Protein AF-A0A1J3D364-F1 (afdb_monomer)

Secondary structure (DSSP, 8-state):
-BTTBPPPTT--GGGGTPPTT---------------------SSPPPPPP-----TTGGGGGEEE-TTT--EEE-SPPP-STTS---

Solvent-accessible surface area (backbone atoms only — not comparable to full-atom values): 6350 Å² total; per-residue (Å²): 60,51,98,90,40,78,80,64,93,91,64,58,59,66,83,70,69,59,56,90,91,64,80,73,48,86,80,78,81,74,83,76,73,70,76,75,76,75,79,81,81,67,93,60,81,78,81,80,76,90,72,91,79,86,67,80,72,61,72,60,78,41,54,48,72,41,91,88,74,75,45,79,43,76,74,65,84,69,52,86,52,99,90,40,61,90,121

pLDDT: mean 84.63, std 7.65, range [64.06, 95.5]

Sequence (87 aa):
IFAGKQLEDGRTLADYNIQKESTLHLVLRLAGAGKKRKKKNYTKPKKQKHKKKKVKLAVLKYYKVDPKTNKIQRLRTECNAPECGAG

Radius of gyration: 41.29 Å; Cα contacts (8 Å, |Δi|>4): 37; chains: 1; bounding box: 76×33×99 Å

Mean predicted aligned error: 16.61 Å

InterPro domains:
  IPR000626 Ubiquitin-like domain [PF00240] (1-30)
  IPR000626 Ubiquitin-like domain [PS50053] (1-33)
  IPR002906 Small ribosomal subunit protein eS31 [PF01599] (59-87)
  IPR029071 Ubiquitin-like domain superfamily [SSF54236] (1-50)
  IPR038582 Small ribosomal subunit protein eS31 eukaryotic superfamily [G3DSA:6.20.50.150] (36-87)
  IPR050158 Ubiquitin and ubiquitin-like [PTHR10666] (1-43)

Foldseek 3Di:
DAPPDDDDPPDDCVVVPNDPPDDDDDDDPDPPPPPPPPPDDDPDPDDDDDDDDDDPPPVCVQWDADPVPRDIDGNDDADPDPVGGDD

Structure (mmCIF, N/CA/C/O backbone):
data_AF-A0A1J3D364-F1
#
_entry.id   AF-A0A1J3D364-F1
#
loop_
_atom_site.group_PDB
_atom_site.id
_atom_site.type_symbol
_atom_site.label_atom_id
_atom_site.label_alt_id
_atom_site.label_comp_id
_atom_site.label_asym_id
_atom_site.label_entity_id
_atom_site.label_seq_id
_atom_site.pdbx_PDB_ins_code
_atom_site.Cartn_x
_atom_site.Cartn_y
_atom_site.Cartn_z
_atom_site.occupancy
_atom_site.B_iso_or_equiv
_atom_site.auth_seq_id
_atom_site.auth_comp_id
_atom_site.auth_asym_id
_atom_site.auth_atom_id
_atom_site.pdbx_PDB_model_num
ATOM 1 N N . ILE A 1 1 ? 35.508 -5.245 -42.345 1.00 85.88 1 ILE A N 1
ATOM 2 C CA . ILE A 1 1 ? 36.809 -5.444 -41.664 1.00 85.88 1 ILE A CA 1
ATOM 3 C C . ILE A 1 1 ? 37.518 -6.590 -42.360 1.00 85.88 1 ILE A C 1
ATOM 5 O O . ILE A 1 1 ? 36.895 -7.628 -42.567 1.00 85.88 1 ILE A O 1
ATOM 9 N N . PHE A 1 2 ? 38.777 -6.378 -42.732 1.00 87.38 2 PHE A N 1
ATOM 10 C CA . PHE A 1 2 ? 39.661 -7.382 -43.326 1.00 87.38 2 PHE A CA 1
ATOM 11 C C . PHE A 1 2 ? 40.996 -7.342 -42.580 1.00 87.38 2 PHE A C 1
ATOM 13 O O . PHE A 1 2 ? 41.483 -6.252 -42.283 1.00 87.38 2 PHE A O 1
ATOM 20 N N . ALA A 1 3 ? 41.543 -8.500 -42.198 1.00 86.88 3 ALA A N 1
ATOM 21 C CA . ALA A 1 3 ? 42.772 -8.601 -41.395 1.00 86.88 3 ALA A CA 1
ATOM 22 C C . ALA A 1 3 ? 42.805 -7.669 -40.154 1.00 86.88 3 ALA A C 1
ATOM 24 O O . ALA A 1 3 ? 43.823 -7.060 -39.836 1.00 86.88 3 A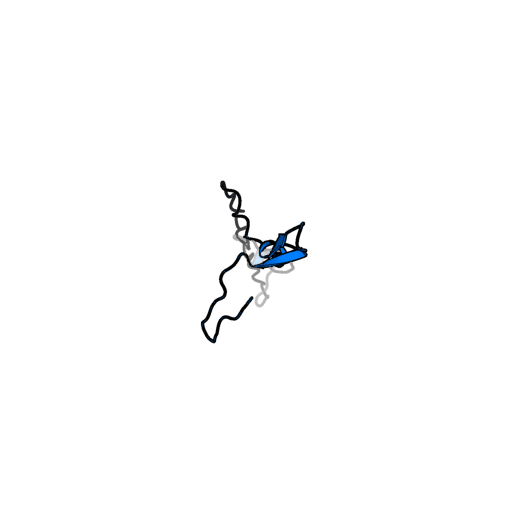LA A O 1
ATOM 25 N N . GLY A 1 4 ? 41.662 -7.490 -39.480 1.00 85.62 4 GLY A N 1
ATOM 26 C CA . GLY A 1 4 ? 41.541 -6.608 -38.309 1.00 85.62 4 GLY A CA 1
ATOM 27 C C . GLY A 1 4 ? 41.518 -5.101 -38.607 1.00 85.62 4 GLY A C 1
ATOM 28 O O . GLY A 1 4 ? 41.359 -4.311 -37.679 1.00 85.62 4 GLY A O 1
ATOM 29 N N . LYS A 1 5 ? 41.614 -4.679 -39.875 1.00 86.25 5 LYS A N 1
ATOM 30 C CA . LYS A 1 5 ? 41.534 -3.269 -40.284 1.00 86.25 5 LYS A CA 1
ATOM 31 C C . LYS A 1 5 ? 40.138 -2.910 -40.801 1.00 86.25 5 LYS A C 1
ATOM 33 O O . LYS A 1 5 ? 39.513 -3.658 -41.562 1.00 86.25 5 LYS A O 1
ATOM 38 N N . GLN A 1 6 ? 39.628 -1.758 -40.363 1.00 88.69 6 GLN A N 1
ATOM 39 C CA . GLN A 1 6 ? 38.433 -1.146 -40.941 1.00 88.69 6 GLN A CA 1
ATOM 40 C C . GLN A 1 6 ? 38.814 -0.517 -42.286 1.00 88.69 6 GLN A C 1
ATOM 42 O O . GLN A 1 6 ? 39.857 0.120 -42.394 1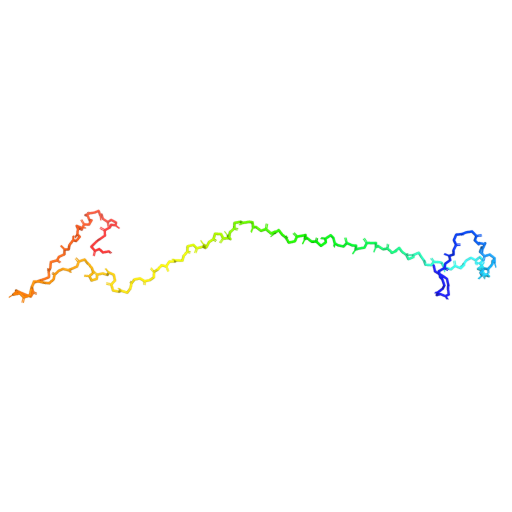.00 88.69 6 GLN A O 1
ATOM 47 N N . LEU A 1 7 ? 37.992 -0.751 -43.306 1.00 88.06 7 LEU A N 1
ATOM 48 C CA . LEU A 1 7 ? 38.185 -0.165 -44.629 1.00 88.06 7 LEU A CA 1
ATOM 49 C C . LEU A 1 7 ? 37.541 1.226 -44.652 1.00 88.06 7 LEU A C 1
ATOM 51 O O . LEU A 1 7 ? 36.513 1.427 -44.000 1.00 88.06 7 LEU A O 1
ATOM 55 N N . GLU A 1 8 ? 38.158 2.159 -45.370 1.00 88.56 8 GLU A N 1
ATOM 56 C CA . GLU A 1 8 ? 37.673 3.532 -45.540 1.00 88.56 8 GLU A CA 1
ATOM 57 C C . GLU A 1 8 ? 37.017 3.714 -46.913 1.00 88.56 8 GLU A C 1
ATOM 59 O O . GLU A 1 8 ? 37.452 3.113 -47.899 1.00 88.56 8 GLU A O 1
ATOM 64 N N . ASP A 1 9 ? 35.994 4.569 -46.980 1.00 83.81 9 ASP A N 1
ATOM 65 C CA . ASP A 1 9 ? 35.350 4.932 -48.242 1.00 83.81 9 ASP A CA 1
ATOM 66 C C . ASP A 1 9 ? 36.307 5.794 -49.081 1.00 83.81 9 ASP A C 1
ATOM 68 O O . ASP A 1 9 ? 36.859 6.782 -48.598 1.00 83.81 9 ASP A O 1
ATOM 72 N N . GLY A 1 10 ? 36.517 5.414 -50.344 1.00 86.19 10 GLY A N 1
ATOM 73 C CA . GLY A 1 10 ? 37.383 6.141 -51.284 1.00 86.19 10 GLY A CA 1
ATOM 74 C C . GLY A 1 10 ? 38.739 5.491 -51.576 1.00 86.19 10 GLY A C 1
ATOM 75 O O . GLY A 1 10 ? 39.480 6.011 -52.406 1.00 86.19 10 GLY A O 1
ATOM 76 N N . ARG A 1 11 ? 39.059 4.345 -50.961 1.00 86.81 11 ARG A N 1
ATOM 77 C CA . ARG A 1 11 ? 40.207 3.507 -51.355 1.00 86.81 11 ARG A CA 1
ATOM 78 C C . ARG A 1 11 ? 39.750 2.270 -52.118 1.00 86.81 11 ARG A C 1
ATOM 80 O O . ARG A 1 11 ? 38.682 1.718 -51.848 1.00 86.81 11 ARG A O 1
ATOM 87 N N . THR A 1 12 ? 40.555 1.829 -53.076 1.00 87.50 12 THR A N 1
ATOM 88 C CA . THR A 1 12 ? 40.255 0.636 -53.871 1.00 87.50 12 THR A CA 1
ATOM 89 C C . THR A 1 12 ? 40.599 -0.634 -53.089 1.00 87.50 12 THR A C 1
ATOM 91 O O . THR A 1 12 ? 41.441 -0.635 -52.193 1.00 87.50 12 THR A O 1
ATOM 94 N N . LEU A 1 13 ? 39.968 -1.762 -53.433 1.00 87.25 13 LEU A N 1
ATOM 95 C CA . LEU A 1 13 ? 40.287 -3.059 -52.815 1.00 87.25 13 LEU A CA 1
ATOM 96 C C . LEU A 1 13 ? 41.740 -3.496 -53.084 1.00 87.25 13 LEU A C 1
ATOM 98 O O . LEU A 1 13 ? 42.325 -4.216 -52.273 1.00 87.25 13 LEU A O 1
ATOM 102 N N . ALA A 1 14 ? 42.326 -3.024 -54.189 1.00 86.62 14 ALA A N 1
ATOM 103 C CA . ALA A 1 14 ? 43.721 -3.260 -54.539 1.00 86.62 14 ALA A CA 1
ATOM 104 C C . ALA A 1 14 ? 44.686 -2.576 -53.558 1.00 86.62 14 ALA A C 1
ATOM 106 O O . ALA A 1 14 ? 45.691 -3.178 -53.194 1.00 86.62 14 ALA A O 1
ATOM 107 N N . ASP A 1 15 ? 44.337 -1.395 -53.034 1.00 87.56 15 ASP A N 1
ATOM 108 C CA . ASP A 1 15 ? 45.160 -0.666 -52.050 1.00 87.56 15 ASP A CA 1
ATOM 109 C C . ASP A 1 15 ? 45.319 -1.432 -50.725 1.00 87.56 15 ASP A C 1
ATOM 111 O O . ASP A 1 15 ? 46.243 -1.187 -49.948 1.00 87.56 15 ASP A O 1
ATOM 115 N N . TYR A 1 16 ? 44.420 -2.384 -50.467 1.00 87.12 16 TYR A N 1
ATOM 116 C CA . TYR A 1 16 ? 44.456 -3.281 -49.315 1.00 87.12 16 TYR A CA 1
ATOM 117 C C . TYR A 1 16 ? 44.900 -4.708 -49.673 1.00 87.12 16 TYR A C 1
ATOM 119 O O . TYR A 1 16 ? 44.836 -5.589 -48.813 1.00 87.12 16 TYR A O 1
ATOM 127 N N . ASN A 1 17 ? 45.352 -4.942 -50.912 1.00 87.94 17 ASN A N 1
ATOM 128 C CA . ASN A 1 17 ? 45.742 -6.252 -51.443 1.00 87.94 17 ASN A CA 1
ATOM 129 C C . ASN A 1 17 ? 44.656 -7.331 -51.275 1.00 87.94 17 ASN A C 1
ATOM 131 O O . ASN A 1 17 ? 44.955 -8.496 -51.008 1.00 87.94 17 ASN A O 1
ATOM 135 N N . ILE A 1 18 ? 43.382 -6.952 -51.407 1.00 89.06 18 ILE A N 1
ATOM 136 C CA . ILE A 1 18 ? 42.267 -7.891 -51.262 1.00 89.06 18 ILE A CA 1
ATOM 137 C C . ILE A 1 18 ? 42.118 -8.676 -52.568 1.00 89.06 18 ILE A C 1
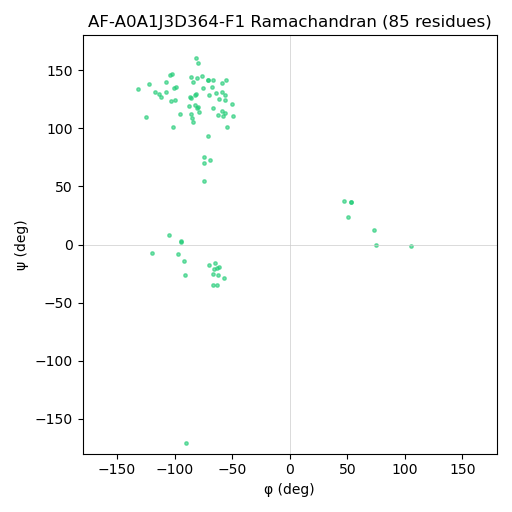ATOM 139 O O . ILE A 1 18 ? 41.850 -8.107 -53.627 1.00 89.06 18 ILE A O 1
ATOM 143 N N . GLN A 1 19 ? 42.290 -9.995 -52.490 1.00 90.94 19 GLN A N 1
ATOM 144 C CA . GLN A 1 19 ? 42.154 -10.894 -53.635 1.00 90.94 19 GLN A CA 1
ATOM 145 C C . GLN A 1 19 ? 40.686 -11.234 -53.907 1.00 90.94 19 GLN A C 1
ATOM 147 O O . GLN A 1 19 ? 39.824 -11.118 -53.027 1.00 90.94 19 GLN A O 1
ATOM 152 N N . LYS A 1 20 ? 40.406 -11.701 -55.130 1.00 87.69 20 LYS A N 1
ATOM 153 C CA . LYS A 1 20 ? 39.109 -12.310 -55.452 1.00 87.69 20 LYS A CA 1
ATOM 154 C C . LYS A 1 20 ? 38.847 -13.456 -54.465 1.00 87.69 20 LYS A C 1
ATOM 156 O O . LYS A 1 20 ? 39.782 -14.139 -54.073 1.00 87.69 20 LYS A O 1
ATOM 161 N N . GLU A 1 21 ? 37.592 -13.596 -54.036 1.00 87.94 21 GLU A N 1
ATOM 162 C CA . GLU A 1 21 ? 37.133 -14.604 -53.055 1.00 87.94 21 GLU A CA 1
ATOM 163 C C . GLU A 1 21 ? 37.546 -14.365 -51.589 1.00 87.94 21 GLU A C 1
ATOM 165 O O . GLU A 1 21 ? 37.333 -15.214 -50.727 1.00 87.94 21 GLU A O 1
ATOM 170 N N . SER A 1 22 ? 38.057 -13.180 -51.254 1.00 89.50 22 SER A N 1
ATOM 171 C CA . SER A 1 22 ? 38.312 -12.822 -49.852 1.00 89.50 22 SER A CA 1
ATOM 172 C C . SER A 1 22 ? 37.014 -12.579 -49.065 1.00 89.50 22 SER A C 1
ATOM 174 O O . SER A 1 22 ? 36.078 -11.945 -49.555 1.00 89.50 22 SER A O 1
ATOM 176 N N . THR A 1 23 ? 36.970 -13.004 -47.800 1.00 88.62 23 THR A N 1
ATOM 177 C CA . THR A 1 23 ? 35.819 -12.783 -46.908 1.00 88.62 23 THR A CA 1
ATOM 178 C C . THR A 1 23 ? 35.908 -11.438 -46.190 1.00 88.62 23 THR A C 1
ATOM 180 O O . THR A 1 23 ? 36.895 -11.151 -45.507 1.00 88.62 23 THR A O 1
ATOM 183 N N . LEU A 1 24 ? 34.854 -10.625 -46.277 1.00 90.19 24 LEU A N 1
ATOM 184 C CA . LEU A 1 24 ? 34.766 -9.330 -45.601 1.00 90.19 24 LEU A CA 1
ATOM 185 C C . LEU A 1 24 ? 33.712 -9.365 -44.490 1.00 90.19 24 LEU A C 1
ATOM 187 O O . LEU A 1 24 ? 32.552 -9.685 -44.732 1.00 90.19 24 LEU A O 1
ATOM 191 N N . HIS A 1 25 ? 34.094 -8.972 -43.271 1.00 87.62 25 HIS A N 1
ATOM 192 C CA . HIS A 1 25 ? 33.146 -8.870 -42.159 1.00 87.62 25 HIS A CA 1
ATOM 193 C C . HIS A 1 25 ? 32.478 -7.495 -42.127 1.00 87.62 25 HIS A C 1
ATOM 195 O O . HIS A 1 25 ? 33.152 -6.477 -41.926 1.00 87.62 25 HIS A O 1
ATOM 201 N N . LEU A 1 26 ? 31.155 -7.460 -42.269 1.00 85.12 26 LEU A N 1
ATOM 202 C CA . LEU A 1 26 ? 30.359 -6.255 -42.062 1.00 85.12 26 LEU A CA 1
ATOM 203 C C . LEU A 1 26 ? 30.048 -6.099 -40.565 1.00 85.12 26 LEU A C 1
ATOM 205 O O . LEU A 1 26 ? 29.219 -6.820 -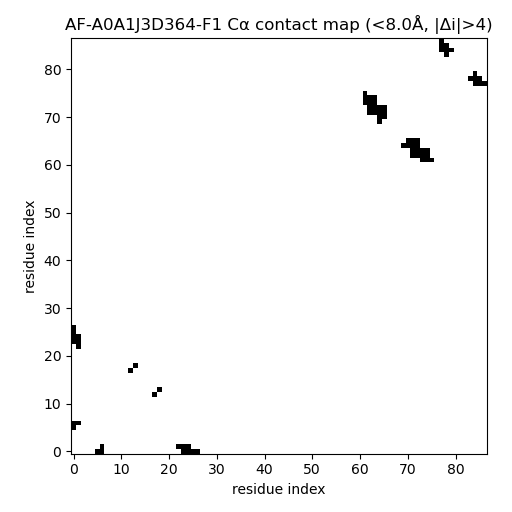40.019 1.00 85.12 26 LEU A O 1
ATOM 209 N N . VAL A 1 27 ? 30.724 -5.164 -39.891 1.00 81.31 27 VAL A N 1
ATOM 210 C CA . VAL A 1 27 ? 30.477 -4.864 -38.470 1.00 81.31 27 VAL A CA 1
ATOM 211 C C . VAL A 1 27 ? 29.640 -3.597 -38.368 1.00 81.31 27 VAL A C 1
ATOM 213 O O . VAL A 1 27 ? 30.149 -2.484 -38.493 1.00 81.31 27 VAL A O 1
ATOM 216 N N . LEU A 1 28 ? 28.340 -3.769 -38.137 1.00 80.06 28 LEU A N 1
ATOM 217 C CA . LEU A 1 28 ? 27.417 -2.666 -37.895 1.00 80.06 28 LEU A CA 1
ATOM 218 C C . LEU A 1 28 ? 27.568 -2.192 -36.444 1.00 80.06 28 LEU A C 1
ATOM 220 O O . LEU A 1 28 ? 27.234 -2.916 -35.505 1.00 80.06 28 LEU A O 1
ATOM 224 N N . ARG A 1 29 ? 28.055 -0.962 -36.240 1.00 73.75 29 ARG A N 1
ATOM 225 C CA . ARG A 1 29 ? 27.992 -0.309 -34.925 1.00 73.75 29 ARG A CA 1
ATOM 226 C C . ARG A 1 29 ? 26.536 0.060 -34.657 1.00 73.75 29 ARG A C 1
ATOM 228 O O . ARG A 1 29 ? 26.073 1.119 -35.070 1.00 73.75 29 ARG A O 1
ATOM 235 N N . LEU A 1 30 ? 25.803 -0.813 -33.972 1.00 71.31 30 LEU A N 1
ATOM 236 C CA . LEU A 1 30 ? 24.492 -0.451 -33.446 1.00 71.31 30 LEU A CA 1
ATOM 237 C C . LEU A 1 30 ? 24.698 0.686 -32.440 1.00 71.31 30 LEU A C 1
ATOM 239 O O . LEU A 1 30 ? 25.293 0.487 -31.380 1.00 71.31 30 LEU A O 1
ATOM 243 N N . ALA A 1 31 ? 24.223 1.887 -32.777 1.00 69.06 31 ALA A N 1
ATOM 244 C CA . ALA A 1 31 ? 24.169 3.026 -31.868 1.00 69.06 31 ALA A CA 1
ATOM 245 C C . ALA A 1 31 ? 23.116 2.751 -30.781 1.00 69.06 31 ALA A C 1
ATOM 247 O O . ALA A 1 31 ? 22.020 3.309 -30.768 1.00 69.06 31 ALA A O 1
ATOM 248 N N . GLY A 1 32 ? 23.447 1.845 -29.863 1.00 67.19 32 GLY A N 1
ATOM 249 C CA . GLY A 1 32 ? 22.655 1.482 -28.698 1.00 67.19 32 GLY A CA 1
ATOM 250 C C . GLY A 1 32 ? 22.716 2.562 -27.627 1.00 67.19 32 GLY A C 1
ATOM 251 O O . GLY A 1 32 ? 23.045 2.282 -26.477 1.00 67.19 32 GLY A O 1
ATOM 252 N N . ALA A 1 33 ? 22.391 3.807 -27.973 1.00 64.06 33 ALA A N 1
ATOM 253 C CA . ALA A 1 33 ? 22.066 4.813 -26.976 1.00 64.06 33 ALA A CA 1
ATOM 254 C C . ALA A 1 33 ? 20.668 4.484 -26.440 1.00 64.06 33 ALA A C 1
ATOM 256 O O . ALA A 1 33 ? 19.672 5.110 -26.809 1.00 64.06 33 ALA A O 1
ATOM 257 N N . GLY A 1 34 ? 20.587 3.452 -25.591 1.00 71.50 34 GLY A N 1
ATOM 258 C CA . GLY A 1 34 ? 19.388 3.145 -24.826 1.00 71.50 34 GLY A CA 1
ATOM 259 C C . GLY A 1 34 ? 18.942 4.435 -24.158 1.00 71.50 34 GLY A C 1
ATOM 260 O O . GLY A 1 34 ? 19.665 4.973 -23.317 1.00 71.50 34 GLY A O 1
ATOM 261 N N . LYS A 1 35 ? 17.811 4.990 -24.612 1.00 67.81 35 LYS A N 1
ATOM 262 C CA . LYS A 1 35 ? 17.308 6.288 -24.158 1.00 67.81 35 LYS A CA 1
ATOM 263 C C . LYS A 1 35 ? 17.197 6.222 -22.638 1.00 67.81 35 LYS A C 1
ATOM 265 O O . LYS A 1 35 ? 16.257 5.623 -22.114 1.00 67.81 35 LYS A O 1
ATOM 270 N N . LYS A 1 36 ? 18.174 6.797 -21.922 1.00 67.75 36 LYS A N 1
ATOM 271 C CA . LYS A 1 36 ? 18.170 6.835 -20.458 1.00 67.75 36 LYS A CA 1
ATOM 27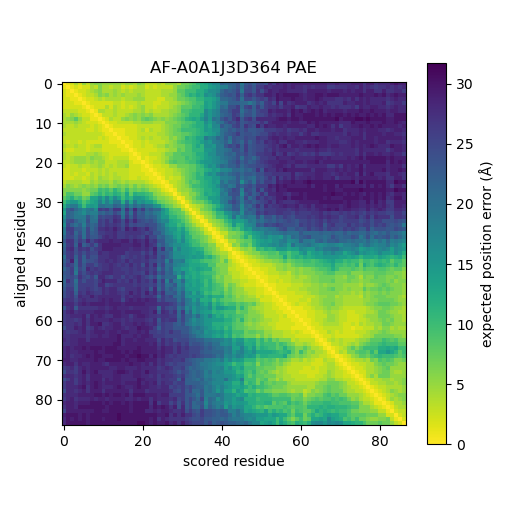2 C C . LYS A 1 36 ? 16.860 7.500 -20.061 1.00 67.75 36 LYS A C 1
ATOM 274 O O . LYS A 1 36 ? 16.634 8.666 -20.386 1.00 67.75 36 LYS A O 1
ATOM 279 N N . ARG A 1 37 ? 15.959 6.743 -19.425 1.00 69.44 37 ARG A N 1
ATOM 280 C CA . ARG A 1 37 ? 14.665 7.273 -18.980 1.00 69.44 37 ARG A CA 1
ATOM 281 C C . ARG A 1 37 ? 14.970 8.442 -18.053 1.00 69.44 37 ARG A C 1
ATOM 283 O O . ARG A 1 37 ? 15.511 8.239 -16.968 1.00 69.44 37 ARG A O 1
ATOM 290 N N . LYS A 1 38 ? 14.662 9.667 -18.493 1.00 72.00 38 LYS A N 1
ATOM 291 C CA . LYS A 1 38 ? 14.837 10.857 -17.659 1.00 72.00 38 LYS A CA 1
ATOM 292 C C . LYS A 1 38 ? 14.043 10.642 -16.371 1.00 72.00 38 LYS A C 1
ATOM 294 O O . LYS A 1 38 ? 12.846 10.348 -16.414 1.00 72.00 38 LYS A O 1
ATOM 299 N N . LYS A 1 39 ? 14.723 10.749 -15.227 1.00 73.62 39 LYS A N 1
ATOM 300 C CA . LYS A 1 39 ? 14.095 10.680 -13.906 1.00 73.62 39 LYS A CA 1
ATOM 301 C C . LYS A 1 39 ? 13.054 11.796 -13.839 1.00 73.62 39 LYS A C 1
ATOM 303 O O . LYS A 1 39 ? 13.407 12.968 -13.915 1.00 73.62 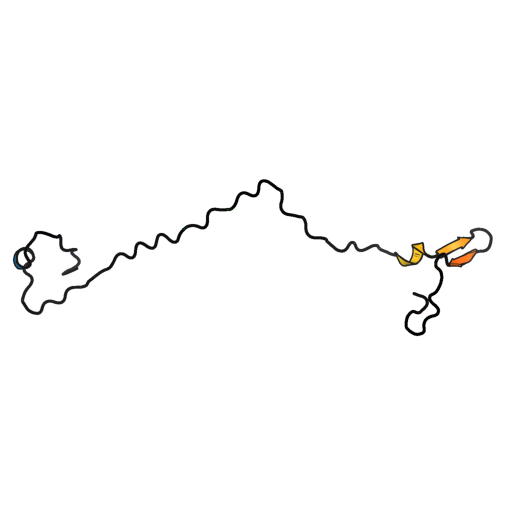39 LYS A O 1
ATOM 308 N N . LYS A 1 40 ? 11.771 11.438 -13.741 1.00 72.81 40 LYS A N 1
ATOM 309 C CA . LYS A 1 40 ? 10.711 12.431 -13.541 1.00 72.81 40 LYS A CA 1
ATOM 310 C C . LYS A 1 40 ? 10.908 13.049 -12.158 1.00 72.81 40 LYS A C 1
ATOM 312 O O . LYS A 1 40 ? 10.849 12.329 -11.161 1.00 72.81 40 LYS A O 1
ATOM 317 N N . ASN A 1 41 ? 11.173 14.353 -12.110 1.00 73.75 41 ASN A N 1
ATOM 318 C CA . ASN A 1 41 ? 11.196 15.098 -10.861 1.00 73.75 41 ASN A CA 1
ATOM 319 C C . ASN A 1 41 ? 9.759 15.517 -10.539 1.00 73.75 41 ASN A C 1
ATOM 321 O O . ASN A 1 41 ? 9.172 16.327 -11.254 1.00 73.75 41 ASN A O 1
ATOM 325 N N . TYR A 1 42 ? 9.158 14.897 -9.526 1.00 76.38 42 TYR A N 1
ATOM 326 C CA . TYR A 1 42 ? 7.802 15.236 -9.107 1.00 76.38 42 TYR A CA 1
ATOM 327 C C . TYR A 1 42 ? 7.871 16.466 -8.203 1.00 76.38 42 TYR A C 1
ATOM 329 O O . TYR A 1 42 ? 8.508 16.419 -7.156 1.00 76.38 42 TYR A O 1
ATOM 337 N N . THR A 1 43 ? 7.202 17.552 -8.592 1.00 82.25 43 THR A N 1
ATOM 338 C CA . THR A 1 43 ? 7.098 18.778 -7.778 1.00 82.25 43 THR A CA 1
ATOM 339 C C . THR A 1 43 ? 6.293 18.557 -6.500 1.00 82.25 43 THR A C 1
ATOM 341 O O . THR A 1 43 ? 6.496 19.244 -5.506 1.00 82.25 43 THR A O 1
ATOM 344 N N . LYS A 1 44 ? 5.388 17.570 -6.512 1.00 84.12 44 LYS A N 1
ATOM 345 C CA . LYS A 1 44 ? 4.594 17.169 -5.352 1.00 84.12 44 LYS A CA 1
ATOM 346 C C . LYS A 1 44 ? 5.194 15.914 -4.720 1.00 84.12 44 LYS A C 1
ATOM 348 O O . LYS A 1 44 ? 5.496 14.961 -5.451 1.00 84.12 44 LYS A O 1
ATOM 353 N N . PRO A 1 45 ? 5.330 15.868 -3.383 1.00 84.56 45 PRO A N 1
ATOM 354 C CA . PRO A 1 45 ? 5.803 14.673 -2.710 1.00 84.56 45 PRO A CA 1
ATOM 355 C C . PRO A 1 45 ? 4.868 13.508 -3.032 1.00 84.56 45 PRO A C 1
ATOM 357 O O . PRO A 1 45 ? 3.643 13.643 -3.088 1.00 84.56 45 PRO A O 1
ATOM 360 N N . LYS A 1 46 ? 5.462 12.339 -3.268 1.00 83.88 46 LYS A N 1
ATOM 361 C CA . LYS A 1 46 ? 4.716 11.118 -3.561 1.00 83.88 46 LYS A CA 1
ATOM 362 C C . LYS A 1 46 ? 3.733 10.839 -2.422 1.00 83.88 46 LYS A C 1
ATOM 364 O O . LYS A 1 46 ? 4.137 10.791 -1.261 1.00 83.88 46 LYS A O 1
ATOM 369 N N . LYS A 1 47 ? 2.457 10.617 -2.763 1.00 89.06 47 LYS A N 1
ATOM 370 C CA . LYS A 1 47 ? 1.396 10.300 -1.795 1.00 89.06 47 LYS A CA 1
ATOM 371 C C . LYS A 1 47 ? 1.849 9.158 -0.883 1.00 89.06 47 LYS A C 1
ATOM 373 O O . LYS A 1 47 ? 2.145 8.059 -1.362 1.00 89.06 47 LYS A O 1
A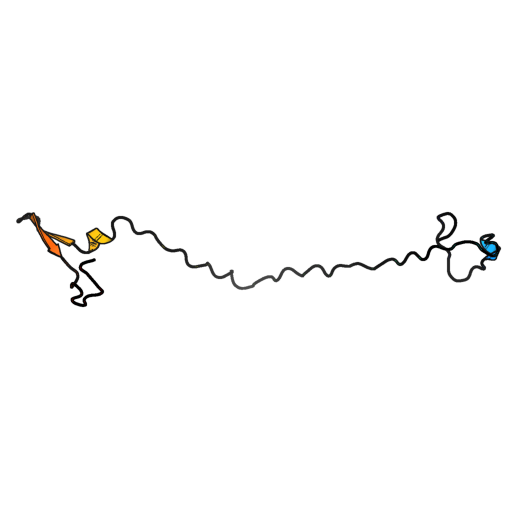TOM 378 N N . GLN A 1 48 ? 1.885 9.413 0.423 1.00 90.31 48 GLN A N 1
ATOM 379 C CA . GLN A 1 48 ? 2.127 8.359 1.400 1.00 90.31 48 GLN A CA 1
ATOM 380 C C . GLN A 1 48 ? 0.971 7.357 1.343 1.00 90.31 48 GLN A C 1
ATOM 382 O O . GLN A 1 48 ? -0.204 7.732 1.342 1.00 90.31 48 GLN A O 1
ATOM 387 N N . LYS A 1 49 ? 1.303 6.068 1.253 1.00 93.69 49 LYS A N 1
ATOM 388 C CA . LYS A 1 49 ? 0.294 5.007 1.249 1.00 93.69 49 LYS A CA 1
ATOM 389 C C . LYS A 1 49 ? -0.316 4.877 2.643 1.00 93.69 49 LYS A C 1
ATOM 391 O O . LYS A 1 49 ? 0.401 4.949 3.640 1.00 93.69 49 LYS A O 1
ATOM 396 N N . HIS A 1 50 ? -1.625 4.636 2.698 1.00 95.50 50 HIS A N 1
ATOM 397 C CA . HIS A 1 50 ? -2.306 4.335 3.950 1.00 95.50 50 HIS A CA 1
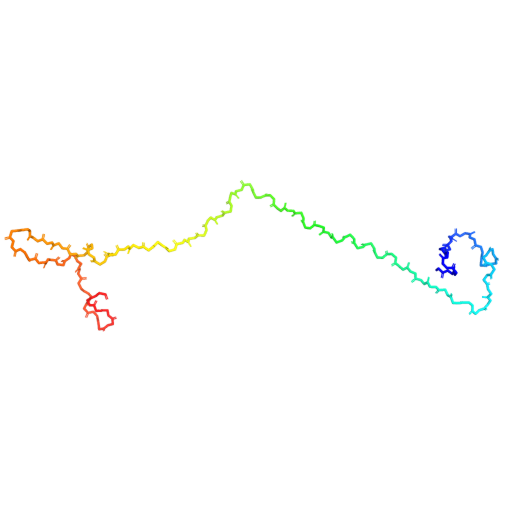ATOM 398 C C . HIS A 1 50 ? -1.691 3.087 4.595 1.00 95.50 50 HIS A C 1
ATOM 400 O O . HIS A 1 50 ? -1.519 2.055 3.943 1.00 95.50 50 HIS A O 1
ATOM 406 N N . LYS A 1 51 ? -1.384 3.185 5.887 1.00 93.81 51 LYS A N 1
ATOM 407 C CA . LYS A 1 51 ? -0.950 2.063 6.719 1.00 93.81 51 LYS A CA 1
ATOM 408 C C . LYS A 1 51 ? -2.029 1.811 7.767 1.00 93.81 51 LYS A C 1
ATOM 410 O O . LYS A 1 51 ? -2.437 2.745 8.454 1.00 93.81 51 LYS A O 1
ATOM 415 N N . LYS A 1 52 ? -2.474 0.556 7.906 1.00 95.12 52 LYS A N 1
ATOM 416 C CA . LYS A 1 52 ? -3.421 0.167 8.962 1.00 95.12 52 LYS A CA 1
ATOM 417 C C . LYS A 1 52 ? -2.775 0.422 10.329 1.00 95.12 52 LYS A C 1
ATOM 419 O O . LYS A 1 52 ? -1.681 -0.075 10.595 1.00 95.12 52 LYS A O 1
ATOM 424 N N . LYS A 1 53 ? -3.445 1.189 11.190 1.00 93.38 53 LYS A N 1
ATOM 425 C CA . LYS A 1 53 ? -3.005 1.432 12.571 1.00 93.38 53 LYS A CA 1
ATOM 426 C C . LYS A 1 53 ? -3.522 0.304 13.466 1.00 93.38 53 LYS A C 1
ATOM 428 O O . LYS A 1 53 ? -4.721 0.044 13.483 1.00 93.38 53 LYS A O 1
ATOM 433 N N . LYS A 1 54 ? -2.633 -0.359 14.210 1.00 93.75 54 LYS A N 1
ATOM 434 C CA . LYS A 1 54 ? -3.019 -1.360 15.217 1.00 93.75 54 LYS A CA 1
ATOM 435 C C . LYS A 1 54 ? -3.312 -0.650 16.538 1.00 93.75 54 LYS A C 1
ATOM 437 O O . LYS A 1 54 ? -2.398 -0.109 17.153 1.00 93.75 54 LYS A O 1
ATOM 442 N N . VAL A 1 55 ? -4.573 -0.649 16.965 1.00 93.75 55 VAL A N 1
ATOM 443 C CA . VAL A 1 55 ? -4.984 -0.114 18.271 1.00 93.75 55 VAL A CA 1
ATOM 444 C C . VAL A 1 55 ? -5.051 -1.274 19.257 1.00 93.75 55 VAL A C 1
ATOM 446 O O . VAL A 1 55 ? -5.887 -2.163 19.113 1.00 93.75 55 VAL A O 1
ATOM 449 N N . LYS A 1 56 ? -4.146 -1.287 20.240 1.00 94.12 56 LYS A N 1
ATOM 450 C CA . LYS A 1 56 ? -4.139 -2.309 21.295 1.00 94.12 56 LYS A CA 1
ATOM 451 C C . LYS A 1 56 ? -5.381 -2.151 22.172 1.00 94.12 56 LYS A C 1
ATOM 453 O O . LYS A 1 56 ? -5.785 -1.026 22.455 1.00 94.12 56 LYS A O 1
ATOM 458 N N . LEU A 1 57 ? -5.962 -3.278 22.587 1.00 91.69 57 LEU A N 1
ATOM 459 C CA . LEU A 1 57 ? -7.103 -3.334 23.510 1.00 91.69 57 LEU A CA 1
ATOM 460 C C . LEU A 1 57 ? -8.298 -2.462 23.076 1.00 91.69 57 LEU A C 1
ATOM 462 O O . LEU A 1 57 ? -8.991 -1.882 23.906 1.00 91.69 57 LEU A O 1
ATOM 466 N N . ALA A 1 58 ? -8.561 -2.373 21.767 1.00 90.56 58 ALA A N 1
ATOM 467 C CA . ALA A 1 58 ? -9.652 -1.554 21.232 1.00 90.56 58 ALA A CA 1
ATOM 468 C C . ALA A 1 58 ? -11.032 -1.922 21.814 1.00 90.56 58 ALA A C 1
ATOM 470 O O . ALA A 1 58 ? -11.883 -1.049 21.943 1.00 90.56 58 ALA A O 1
ATOM 471 N N . VAL A 1 59 ? -11.217 -3.185 22.209 1.00 88.50 59 VAL A N 1
ATOM 472 C CA . VAL A 1 59 ? -12.448 -3.722 22.810 1.00 88.50 59 VAL A CA 1
ATOM 473 C C . VAL A 1 59 ? -12.779 -3.064 24.153 1.00 88.50 59 VAL A C 1
ATOM 475 O O . VAL A 1 59 ? -13.948 -2.815 24.433 1.00 88.50 59 VAL A O 1
ATOM 478 N N . LEU A 1 60 ? -11.773 -2.705 24.958 1.00 89.69 60 LEU A N 1
ATOM 479 C CA . LEU A 1 60 ? -11.996 -2.098 26.278 1.00 89.69 60 LEU A CA 1
ATOM 480 C C . LEU A 1 60 ? -12.654 -0.717 26.191 1.00 89.69 60 LEU A C 1
ATOM 482 O O . LEU A 1 60 ? -13.296 -0.287 27.141 1.00 89.69 60 LEU A O 1
ATOM 486 N N . LYS A 1 61 ? -12.565 -0.044 25.037 1.00 89.12 61 LYS A N 1
ATOM 487 C CA . LYS A 1 61 ? -13.242 1.241 24.807 1.00 89.12 61 LYS A CA 1
ATOM 488 C C . LYS A 1 61 ? -14.768 1.135 24.825 1.00 89.12 61 LYS A C 1
ATOM 490 O O . LYS A 1 61 ? -15.431 2.162 24.898 1.00 89.12 61 LYS A O 1
ATOM 495 N N . TYR A 1 62 ? -15.322 -0.072 24.713 1.00 89.75 62 TYR A N 1
ATOM 496 C CA . TYR A 1 62 ? -16.767 -0.300 24.675 1.00 89.75 62 TYR A CA 1
ATOM 497 C C . TYR A 1 62 ? -17.365 -0.631 26.042 1.00 89.75 62 TYR A C 1
ATOM 499 O O . TYR A 1 62 ? -18.566 -0.870 26.119 1.00 89.75 62 TYR A O 1
ATOM 507 N N . TYR A 1 63 ? -16.559 -0.643 27.105 1.00 90.94 63 TYR A N 1
ATOM 508 C CA . TYR A 1 63 ? -17.002 -0.989 28.449 1.00 90.94 63 TYR A CA 1
ATOM 509 C C . TYR A 1 63 ? -16.724 0.155 29.420 1.00 90.94 63 TYR A C 1
ATOM 511 O O . TYR A 1 63 ? -15.653 0.762 29.391 1.00 90.94 63 TYR A O 1
ATOM 519 N N . LYS A 1 64 ? -17.681 0.430 30.305 1.00 91.00 64 LYS A N 1
ATOM 520 C CA . LYS A 1 64 ? -17.522 1.3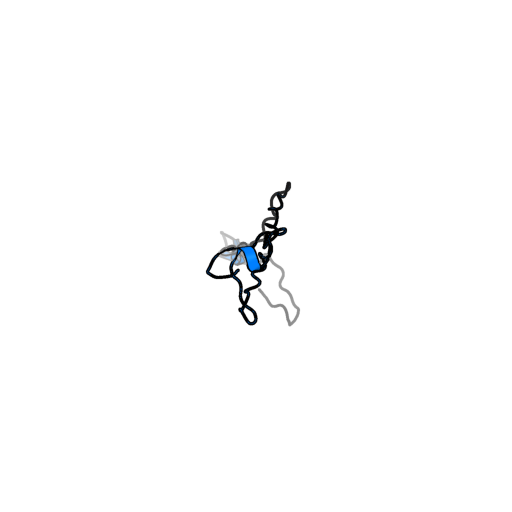41 31.439 1.00 91.00 64 LYS A CA 1
ATOM 521 C C . LYS A 1 64 ? -17.688 0.547 32.729 1.00 91.00 64 LYS A C 1
ATOM 523 O O . LYS A 1 64 ? -18.637 -0.220 32.853 1.00 91.00 64 LYS A O 1
ATOM 528 N N . VAL A 1 65 ? -16.758 0.716 33.664 1.00 91.12 65 VAL A N 1
ATOM 529 C CA . VAL A 1 65 ? -16.816 0.074 34.982 1.00 91.12 65 VAL A CA 1
ATOM 530 C C . VAL A 1 65 ? -17.253 1.114 35.998 1.00 91.12 65 VAL A C 1
ATOM 532 O O . VAL A 1 65 ? -16.618 2.164 36.118 1.00 91.12 65 VAL A O 1
ATOM 535 N N . ASP A 1 66 ? -18.332 0.832 36.716 1.00 90.00 66 ASP A N 1
ATOM 536 C CA . ASP A 1 66 ? -18.784 1.692 37.802 1.00 90.00 66 ASP A CA 1
ATOM 537 C C . ASP A 1 66 ? -17.956 1.400 39.067 1.00 90.00 66 ASP A C 1
ATOM 539 O O . ASP A 1 66 ? -18.031 0.292 39.604 1.00 90.00 66 ASP A O 1
ATOM 543 N N . PRO A 1 67 ? -17.196 2.372 39.603 1.00 87.69 67 PRO A N 1
ATOM 544 C CA . PRO A 1 67 ? -16.230 2.120 40.679 1.00 87.69 67 PRO A CA 1
ATOM 545 C C . PRO A 1 67 ? -16.878 1.783 42.027 1.00 87.69 67 PRO A C 1
ATOM 547 O O . PRO A 1 67 ? -16.220 1.265 42.920 1.00 87.69 67 PRO A O 1
ATOM 550 N N . LYS A 1 68 ? -18.167 2.093 42.197 1.00 88.44 68 LYS A N 1
ATOM 551 C CA . LYS A 1 68 ? -18.904 1.859 43.449 1.00 88.44 68 LYS A CA 1
ATOM 552 C C . LYS A 1 68 ? -19.596 0.500 43.489 1.00 88.44 68 LYS A C 1
ATOM 554 O O . LYS A 1 68 ? -19.864 -0.018 44.563 1.00 88.44 68 LYS A O 1
ATOM 559 N N . THR A 1 69 ? -19.935 -0.046 42.327 1.00 86.19 69 THR A N 1
ATOM 560 C CA . THR A 1 69 ? -20.772 -1.247 42.209 1.00 86.19 69 THR A CA 1
ATOM 561 C C . THR A 1 69 ? -20.050 -2.386 41.499 1.00 86.19 69 THR A C 1
ATOM 563 O O . THR A 1 69 ? -20.592 -3.486 41.439 1.00 86.19 69 THR A O 1
ATOM 566 N N . ASN A 1 70 ? -18.850 -2.134 40.956 1.00 85.75 70 ASN A N 1
ATOM 567 C CA . ASN A 1 70 ? -18.069 -3.056 40.126 1.00 85.75 70 ASN A CA 1
ATOM 568 C C . ASN A 1 70 ? -18.872 -3.666 38.966 1.00 85.75 70 ASN A C 1
ATOM 570 O O . ASN A 1 70 ? -18.538 -4.729 38.446 1.00 85.75 70 ASN A O 1
ATOM 574 N N . LYS A 1 71 ? -19.940 -2.984 38.541 1.00 90.00 71 LYS A N 1
ATOM 575 C CA . LYS A 1 71 ? -20.760 -3.400 37.408 1.00 90.00 71 LYS A CA 1
ATOM 576 C C . LYS A 1 71 ? -20.122 -2.909 36.116 1.00 90.00 71 LYS A C 1
ATOM 578 O O . LYS A 1 71 ? -19.614 -1.790 36.040 1.00 90.00 71 LYS A O 1
ATOM 583 N N . ILE A 1 72 ? -20.164 -3.766 35.103 1.00 89.25 72 ILE A N 1
ATOM 584 C CA . ILE A 1 72 ? -19.670 -3.469 33.762 1.00 89.25 72 ILE A CA 1
ATOM 585 C C . ILE A 1 72 ? -20.865 -3.091 32.887 1.00 89.25 72 ILE A C 1
ATOM 587 O O . ILE A 1 72 ? -21.806 -3.868 32.746 1.00 89.25 72 ILE A O 1
ATOM 591 N N . GLN A 1 73 ? -20.804 -1.914 32.273 1.00 88.25 73 GLN A N 1
ATOM 592 C CA . GLN A 1 73 ? -21.796 -1.425 31.320 1.00 88.25 73 GLN A CA 1
ATOM 593 C C . GLN A 1 73 ? -21.221 -1.450 29.899 1.00 88.25 73 GLN A C 1
ATOM 595 O O . GLN A 1 73 ? -20.115 -0.954 29.667 1.00 88.25 73 GLN A O 1
ATOM 600 N N . ARG A 1 74 ? -21.969 -2.007 28.939 1.00 88.88 74 ARG A N 1
ATOM 601 C CA . ARG A 1 74 ? -21.645 -1.945 27.504 1.00 88.88 74 ARG A CA 1
ATOM 602 C C . ARG A 1 74 ? -22.101 -0.606 26.923 1.00 88.88 74 ARG A C 1
ATOM 604 O O . ARG A 1 74 ? -23.244 -0.208 27.101 1.00 88.88 74 ARG A O 1
ATOM 611 N N . LEU A 1 75 ? -21.201 0.079 26.219 1.00 87.50 75 LEU A N 1
ATOM 612 C CA . LEU A 1 75 ? -21.444 1.397 25.616 1.00 87.50 75 LEU A CA 1
ATOM 613 C C . LEU A 1 75 ? -21.961 1.323 24.173 1.00 87.50 75 LEU A C 1
ATOM 615 O O . LEU A 1 75 ? -22.396 2.334 23.629 1.00 87.50 75 LEU A O 1
ATOM 619 N N . ARG A 1 76 ? -21.868 0.157 23.525 1.00 86.50 76 ARG A N 1
ATOM 620 C CA . ARG A 1 76 ? -22.320 -0.046 22.145 1.00 86.50 76 ARG A CA 1
ATOM 621 C C . ARG A 1 76 ? -23.594 -0.874 22.102 1.00 86.50 76 ARG A C 1
ATOM 623 O O . ARG A 1 76 ? -23.707 -1.860 22.820 1.00 86.50 76 ARG A O 1
ATOM 630 N N . THR A 1 77 ? -24.500 -0.479 21.214 1.00 84.00 77 THR A N 1
ATOM 631 C CA . THR A 1 77 ? -25.697 -1.243 20.863 1.00 84.00 77 THR A CA 1
ATOM 632 C C . THR A 1 77 ? -25.302 -2.520 20.132 1.00 84.00 77 THR A C 1
ATOM 634 O O . THR A 1 77 ? -24.444 -2.491 19.246 1.00 84.00 77 THR A O 1
ATOM 637 N N . GLU A 1 78 ? -25.927 -3.629 20.512 1.00 84.38 78 GLU A N 1
ATOM 638 C CA . GLU A 1 78 ? -25.741 -4.920 19.858 1.00 84.38 78 GLU A CA 1
ATOM 639 C C . GLU A 1 78 ? -26.593 -4.995 18.591 1.00 84.38 78 GLU A C 1
ATOM 641 O O . GLU A 1 78 ? -27.689 -4.440 18.511 1.00 84.38 78 GLU A O 1
ATOM 646 N N . CYS A 1 79 ? -26.036 -5.635 17.569 1.00 85.75 79 CYS A N 1
ATOM 647 C CA . CYS A 1 79 ? -26.724 -5.876 16.315 1.00 85.75 79 CYS A CA 1
ATOM 648 C C . CYS A 1 79 ? -27.601 -7.122 16.495 1.00 85.75 79 CYS A C 1
ATOM 650 O O . CYS A 1 79 ? -27.114 -8.145 16.958 1.00 85.75 79 CYS A O 1
ATOM 652 N N . ASN A 1 80 ? -28.889 -7.032 16.156 1.00 84.12 80 ASN A N 1
ATOM 653 C CA . ASN A 1 80 ? -29.839 -8.141 16.326 1.00 84.12 80 ASN A CA 1
ATOM 654 C C . ASN A 1 80 ? -29.992 -8.993 15.057 1.00 84.12 80 ASN A C 1
ATOM 656 O O . ASN A 1 80 ? -30.843 -9.881 15.016 1.00 84.12 80 ASN A O 1
ATOM 660 N N . ALA A 1 81 ? -29.240 -8.700 13.991 1.00 88.94 81 ALA A N 1
ATOM 661 C CA . ALA A 1 81 ? -29.344 -9.485 12.769 1.00 88.94 81 ALA A CA 1
ATOM 662 C C . ALA A 1 81 ? -28.615 -10.827 12.953 1.00 88.94 81 ALA A C 1
ATOM 664 O O . ALA A 1 81 ? -27.566 -10.869 13.592 1.00 88.94 81 ALA A O 1
ATOM 665 N N . PRO A 1 82 ? -29.114 -11.919 12.352 1.00 83.25 82 PRO A N 1
ATOM 666 C CA . PRO A 1 82 ? -28.539 -13.252 12.538 1.00 83.25 82 PRO A CA 1
ATOM 667 C C . PRO A 1 82 ? -27.080 -13.368 12.061 1.00 83.25 82 PRO A C 1
ATOM 669 O O . PRO A 1 82 ? -26.367 -14.266 12.496 1.00 83.25 82 PRO A O 1
ATOM 672 N N . GLU A 1 83 ? -26.619 -12.453 11.201 1.00 86.44 83 GLU A N 1
ATOM 673 C CA . GLU A 1 83 ? -25.251 -12.435 10.662 1.00 86.44 83 GLU A CA 1
ATOM 674 C C . GLU A 1 83 ? -24.287 -11.488 11.403 1.00 86.44 83 GLU A C 1
ATOM 676 O O . GLU A 1 83 ? -23.082 -11.514 11.148 1.00 86.44 83 GLU A O 1
ATOM 681 N N . CYS A 1 84 ? -24.779 -10.654 12.326 1.00 81.56 84 CYS A N 1
ATOM 682 C CA . CYS A 1 84 ? -23.965 -9.741 13.133 1.00 81.56 84 CYS A CA 1
ATOM 683 C C . CYS A 1 84 ? -24.232 -10.000 14.623 1.00 81.56 84 CYS A C 1
ATOM 685 O O . CYS A 1 84 ? -25.299 -9.697 15.136 1.00 81.56 84 CYS A O 1
ATOM 687 N N . GLY A 1 85 ? -23.258 -10.573 15.329 1.00 74.75 85 GLY A N 1
ATOM 688 C CA . GLY A 1 85 ? -23.386 -10.880 16.755 1.00 74.75 85 GLY A CA 1
ATOM 689 C C . GLY A 1 85 ? -22.933 -9.749 17.682 1.00 74.75 85 GLY A C 1
ATOM 690 O O . GLY A 1 85 ? -22.605 -8.635 17.265 1.00 74.75 85 GLY A O 1
ATOM 691 N N . ALA A 1 86 ? -22.860 -10.073 18.973 1.00 68.50 86 ALA A N 1
ATOM 692 C CA . ALA A 1 86 ? -22.334 -9.197 20.011 1.00 68.50 86 ALA A CA 1
ATOM 693 C C . ALA A 1 86 ? -20.792 -9.105 19.964 1.00 68.50 86 ALA A C 1
ATOM 695 O O . ALA A 1 86 ? -20.108 -9.605 20.860 1.00 68.50 86 ALA A O 1
ATOM 696 N N . GLY A 1 87 ? -20.243 -8.455 18.931 1.00 66.81 87 GLY A N 1
ATOM 697 C CA . GLY A 1 87 ? -18.809 -8.143 18.828 1.00 66.81 87 GLY A CA 1
ATOM 698 C C . GLY A 1 87 ? -18.208 -8.355 17.453 1.00 66.81 87 GLY A C 1
ATOM 699 O O . GLY A 1 87 ? -18.006 -9.532 17.094 1.00 66.81 87 GLY A O 1
#

Organism: Noccaea caerulescens (NCBI:txid107243)